Protein AF-A0A7S1A210-F1 (afdb_monomer_lite)

pLDDT: mean 73.88, std 8.59, range [36.09, 87.75]

Organism: Noctiluca scintillans (NCBI:txid2966)

Foldseek 3Di:
DAFDDDDQDTHDDDDDDDPPDDDDDDDDDDQDQDDDPPDAQWDKDWDCPVPPDPDPVDDTDIDIDHHQDHWDKPPWDWDWDDPDPPDDIDIDTDIDTSDDQDVVGDDDDDDDPPDWDDPPDDDDDDPPDDDDDPPDHDDTDDPPPDD

Structure (mmCIF, N/CA/C/O backbone):
data_AF-A0A7S1A210-F1
#
_entry.id   AF-A0A7S1A210-F1
#
loop_
_atom_site.group_PDB
_atom_site.id
_atom_site.type_symbol
_atom_site.label_atom_id
_atom_site.label_alt_id
_atom_site.label_comp_id
_atom_site.label_asym_id
_atom_site.label_entity_id
_atom_site.label_seq_id
_atom_site.pdbx_PDB_ins_code
_atom_site.Cartn_x
_atom_site.Cartn_y
_atom_site.Cartn_z
_atom_site.occupancy
_atom_site.B_iso_or_equiv
_atom_site.auth_seq_id
_atom_site.auth_comp_id
_atom_site.auth_asym_id
_atom_site.auth_atom_id
_atom_site.pdbx_PDB_model_num
ATOM 1 N N . ARG A 1 1 ? -23.404 -9.537 18.298 1.00 61.78 1 ARG A N 1
ATOM 2 C CA . ARG A 1 1 ? -24.399 -8.939 17.369 1.00 61.78 1 ARG A CA 1
ATOM 3 C C . ARG A 1 1 ? -23.635 -8.291 16.224 1.00 61.78 1 ARG A C 1
ATOM 5 O O . ARG A 1 1 ? -22.530 -7.828 16.472 1.00 61.78 1 ARG A O 1
ATOM 12 N N . VAL A 1 2 ? -24.172 -8.320 15.006 1.00 70.12 2 VAL A N 1
ATOM 13 C CA . VAL A 1 2 ? -23.506 -7.745 13.824 1.00 70.12 2 VAL A CA 1
ATOM 14 C C . VAL A 1 2 ? -23.632 -6.213 13.882 1.00 70.12 2 VAL A C 1
ATOM 16 O O . VAL A 1 2 ? -24.744 -5.746 14.139 1.00 70.12 2 VAL A O 1
ATOM 19 N N . PRO A 1 3 ? -22.540 -5.441 13.725 1.00 78.69 3 PRO A N 1
ATOM 20 C CA . PRO A 1 3 ? -22.610 -3.983 13.666 1.00 78.69 3 PRO A CA 1
ATOM 21 C C . PRO A 1 3 ? -23.306 -3.512 12.384 1.00 78.69 3 PRO A C 1
ATOM 23 O O . PRO A 1 3 ? -23.266 -4.190 11.356 1.00 78.69 3 PRO A O 1
ATOM 26 N N . THR A 1 4 ? -23.928 -2.339 12.434 1.00 85.38 4 THR A N 1
ATOM 27 C CA . THR A 1 4 ? -24.430 -1.645 11.244 1.00 85.38 4 THR A CA 1
ATOM 28 C C . THR A 1 4 ? -23.303 -0.840 10.603 1.00 85.38 4 THR A C 1
ATOM 30 O O . THR A 1 4 ? -22.468 -0.278 11.306 1.00 85.38 4 THR A O 1
ATOM 33 N N . HIS A 1 5 ? -23.274 -0.783 9.273 1.00 82.88 5 HIS A N 1
ATOM 34 C CA . HIS A 1 5 ? -22.251 -0.075 8.500 1.00 82.88 5 HIS A CA 1
ATOM 35 C C . HIS A 1 5 ? -22.846 1.168 7.826 1.00 82.88 5 HIS A C 1
ATOM 37 O O . HIS A 1 5 ? -23.927 1.088 7.238 1.00 82.88 5 HIS A O 1
ATOM 43 N N . SER A 1 6 ? -22.103 2.276 7.861 1.00 83.44 6 SER A N 1
ATOM 44 C CA . SER A 1 6 ? -22.334 3.469 7.042 1.00 83.44 6 SER A CA 1
ATOM 45 C C . SER A 1 6 ? -20.989 4.051 6.602 1.00 83.44 6 SER A C 1
ATOM 47 O O . SER A 1 6 ? -20.260 4.624 7.409 1.00 83.44 6 SER A O 1
ATOM 49 N N . GLY A 1 7 ? -20.624 3.869 5.331 1.00 80.50 7 GLY A N 1
ATOM 50 C CA . GLY A 1 7 ? -19.341 4.338 4.801 1.00 80.50 7 GLY A CA 1
ATOM 51 C C . GLY A 1 7 ? -18.145 3.661 5.480 1.00 80.50 7 GLY A C 1
ATOM 52 O O . GLY A 1 7 ? -18.004 2.443 5.446 1.00 80.50 7 GLY A O 1
ATOM 53 N N . ASN A 1 8 ? -17.264 4.448 6.094 1.00 76.19 8 ASN A N 1
ATOM 54 C CA . ASN A 1 8 ? -16.113 3.960 6.862 1.00 76.19 8 ASN A CA 1
ATOM 55 C C . ASN A 1 8 ? -16.421 3.738 8.355 1.00 76.19 8 ASN A C 1
ATOM 57 O O . ASN A 1 8 ? -15.513 3.413 9.118 1.00 76.19 8 ASN A O 1
ATOM 61 N N . THR A 1 9 ? -17.678 3.893 8.775 1.00 80.62 9 THR A N 1
ATOM 62 C CA . THR A 1 9 ? -18.098 3.747 10.171 1.00 80.62 9 THR A CA 1
ATOM 63 C C . THR A 1 9 ? -18.813 2.417 10.390 1.00 80.62 9 THR A C 1
ATOM 65 O O . THR A 1 9 ? -19.730 2.042 9.651 1.00 80.62 9 THR A O 1
ATOM 68 N N . LEU A 1 10 ? -18.409 1.714 11.450 1.00 79.50 10 LEU A N 1
ATOM 69 C CA . LEU A 1 10 ? -19.128 0.575 12.012 1.00 79.50 10 LEU A CA 1
ATOM 70 C C . LEU A 1 10 ? -19.720 0.994 13.356 1.00 79.50 10 LEU A C 1
ATOM 72 O O . LEU A 1 10 ? -18.997 1.465 14.229 1.00 79.50 10 LEU A O 1
ATOM 76 N N . THR A 1 11 ? -21.025 0.802 13.525 1.00 82.88 11 THR A N 1
ATOM 77 C CA . THR A 1 11 ? -21.740 1.118 14.765 1.00 82.88 11 THR A CA 1
ATOM 78 C C . THR A 1 11 ? -22.256 -0.169 15.385 1.00 82.88 11 THR A C 1
ATOM 80 O O . THR A 1 11 ? -22.985 -0.944 14.759 1.00 82.88 11 THR A O 1
ATOM 83 N N . TRP A 1 12 ? -21.876 -0.415 16.633 1.00 79.00 12 TRP A N 1
ATOM 84 C CA . TRP A 1 12 ? -22.396 -1.532 17.409 1.00 79.00 12 TRP A CA 1
ATOM 85 C C . TRP A 1 12 ? -23.645 -1.098 18.162 1.00 79.00 12 TRP A C 1
ATOM 87 O O . TRP A 1 12 ? -23.733 0.015 18.665 1.00 79.00 12 TRP A O 1
ATOM 97 N N . VAL A 1 13 ? -24.605 -2.011 18.269 1.00 76.88 13 VAL A N 1
ATOM 98 C CA . VAL A 1 13 ? -25.760 -1.827 19.152 1.00 76.88 13 VAL A CA 1
ATOM 99 C C . VAL A 1 13 ? -25.312 -1.636 20.602 1.00 76.88 13 VAL A C 1
ATOM 101 O O . VAL A 1 13 ? -24.367 -2.292 21.050 1.00 76.88 13 VAL A O 1
ATOM 104 N N . SER A 1 14 ? -26.031 -0.793 21.344 1.00 76.12 14 SER A N 1
ATOM 105 C CA . SER A 1 14 ? -25.786 -0.568 22.768 1.00 76.12 14 SER A CA 1
ATOM 106 C C . SER A 1 14 ? -25.777 -1.890 23.542 1.00 76.12 14 SER A C 1
ATOM 108 O O . SER A 1 14 ? -26.611 -2.775 23.319 1.00 76.12 14 SER A O 1
ATOM 110 N N . ALA A 1 15 ? -24.822 -2.026 24.459 1.00 75.25 15 ALA A N 1
ATOM 111 C CA . ALA A 1 15 ? -24.646 -3.214 25.283 1.00 75.25 15 ALA A CA 1
ATOM 112 C C . ALA A 1 15 ? -24.167 -2.835 26.690 1.00 75.25 15 ALA A C 1
ATOM 114 O O . ALA A 1 15 ? -23.539 -1.796 26.886 1.00 75.25 15 ALA A O 1
ATOM 115 N N . SER A 1 16 ? -24.459 -3.693 27.669 1.00 77.81 16 SER A N 1
ATOM 116 C CA . SER A 1 16 ? -23.904 -3.589 29.020 1.00 77.81 16 SER A CA 1
ATOM 117 C C . SER A 1 16 ? -22.573 -4.336 29.086 1.00 77.81 16 SER A C 1
ATOM 119 O O . SER A 1 16 ? -22.517 -5.527 28.776 1.00 77.81 16 SER A O 1
ATOM 121 N N . TYR A 1 17 ? -21.516 -3.643 29.507 1.00 75.62 17 TYR A N 1
ATOM 122 C CA . TYR A 1 17 ? -20.164 -4.189 29.616 1.00 75.62 17 TYR A CA 1
ATOM 123 C C . TYR A 1 17 ? -19.779 -4.363 31.090 1.00 75.62 17 TYR A C 1
ATOM 125 O O . TYR A 1 17 ? -20.023 -3.481 31.912 1.00 75.62 17 TYR A O 1
ATOM 133 N N . ALA A 1 18 ? -19.187 -5.505 31.439 1.00 84.69 18 ALA A N 1
ATOM 134 C CA . ALA A 1 18 ? -18.691 -5.772 32.784 1.00 84.69 18 ALA A CA 1
ATOM 135 C C . ALA A 1 18 ? -17.285 -5.177 32.965 1.00 84.69 18 ALA A C 1
ATOM 137 O O . ALA A 1 18 ? -16.422 -5.361 32.110 1.00 84.69 18 ALA A O 1
ATOM 138 N N . ALA A 1 19 ? -17.037 -4.516 34.102 1.00 78.12 19 ALA A N 1
ATOM 139 C CA . ALA A 1 19 ? -15.813 -3.745 34.370 1.00 78.12 19 ALA A CA 1
ATOM 140 C C . ALA A 1 19 ? -14.501 -4.564 34.412 1.00 78.12 19 ALA A C 1
ATOM 142 O O . ALA A 1 19 ? -13.421 -3.986 34.466 1.00 78.12 19 ALA A O 1
ATOM 143 N N . SER A 1 20 ? -14.577 -5.895 34.383 1.00 86.12 20 SER A N 1
ATOM 144 C CA . SER A 1 20 ? -13.429 -6.814 34.402 1.00 86.12 20 SER A CA 1
ATOM 145 C C . SER A 1 20 ? -13.354 -7.727 33.176 1.00 86.12 20 SER A C 1
ATOM 147 O O . SER A 1 20 ? -12.510 -8.620 33.125 1.00 86.12 20 SER A O 1
ATOM 149 N N . ALA A 1 21 ? -14.236 -7.532 32.195 1.00 84.31 21 ALA A N 1
ATOM 150 C CA . ALA A 1 21 ? -14.265 -8.334 30.983 1.00 84.31 21 ALA A CA 1
ATOM 151 C C . ALA A 1 21 ? -13.557 -7.610 29.832 1.00 84.31 21 ALA A C 1
ATOM 153 O O . ALA A 1 21 ? -13.765 -6.421 29.596 1.00 84.31 21 ALA A O 1
ATOM 154 N N . THR A 1 22 ? -12.737 -8.351 29.088 1.00 83.88 22 THR A N 1
ATOM 155 C CA . THR A 1 22 ? -12.150 -7.881 27.831 1.00 83.88 22 THR A CA 1
ATOM 156 C C . THR A 1 22 ? -13.103 -8.192 26.685 1.00 83.88 22 THR A C 1
ATOM 158 O O . THR A 1 22 ? -13.544 -9.330 26.523 1.00 83.88 22 THR A O 1
ATOM 161 N N . TYR A 1 23 ? -13.394 -7.181 25.872 1.00 77.69 23 TYR A N 1
ATOM 162 C CA . TYR A 1 23 ? -14.233 -7.296 24.685 1.00 77.69 23 TYR A CA 1
ATOM 163 C C . TYR A 1 23 ? -13.406 -6.983 23.443 1.00 77.69 23 TYR A C 1
ATOM 165 O O . TYR A 1 23 ? -12.493 -6.163 23.485 1.00 77.69 23 TYR A O 1
ATOM 173 N N . GLY A 1 24 ? -13.736 -7.632 22.332 1.00 78.38 24 GLY A N 1
ATOM 174 C CA . GLY A 1 24 ? -13.061 -7.422 21.061 1.00 78.38 24 GLY A CA 1
ATOM 175 C C . GLY A 1 24 ? -13.947 -7.820 19.894 1.00 78.38 24 GLY A C 1
ATOM 176 O O . GLY A 1 24 ? -14.994 -8.452 20.062 1.00 78.38 24 GLY A O 1
ATOM 177 N N . PHE A 1 25 ? -13.518 -7.443 18.699 1.00 78.69 25 PHE A N 1
ATOM 178 C CA . PHE A 1 25 ? -14.162 -7.835 17.458 1.00 78.69 25 PHE A CA 1
ATOM 179 C C . PHE A 1 25 ? -13.110 -8.083 16.383 1.00 78.69 25 PHE A C 1
ATOM 181 O O . PHE A 1 25 ? -11.997 -7.568 16.445 1.00 78.69 25 PHE A O 1
ATOM 188 N N . VAL A 1 26 ? -13.491 -8.870 15.384 1.00 80.19 26 VAL A N 1
ATOM 189 C CA . VAL A 1 26 ? -12.716 -9.062 14.162 1.00 80.19 26 VAL A CA 1
ATOM 190 C C . VAL A 1 26 ? -13.616 -8.667 13.008 1.00 80.19 26 VAL A C 1
ATOM 192 O O . VAL A 1 26 ? -14.761 -9.112 12.926 1.00 80.19 26 VAL A O 1
ATOM 195 N N . THR A 1 27 ? -13.110 -7.813 12.129 1.00 75.38 27 THR A N 1
ATOM 196 C CA . THR A 1 27 ? -13.818 -7.403 10.920 1.00 75.38 27 THR A CA 1
ATOM 197 C C . THR A 1 27 ? -12.848 -7.320 9.754 1.00 75.38 27 THR A C 1
ATOM 199 O O . THR A 1 27 ? -11.644 -7.155 9.945 1.00 75.38 27 THR A O 1
ATOM 202 N N . ARG A 1 28 ? -13.376 -7.446 8.538 1.00 76.31 28 ARG A N 1
ATOM 203 C CA . ARG A 1 28 ? -12.606 -7.179 7.325 1.00 76.31 28 ARG A CA 1
ATOM 204 C C . ARG A 1 28 ? -12.696 -5.695 7.017 1.00 76.31 28 ARG A C 1
ATOM 206 O O . ARG A 1 28 ? -13.783 -5.125 7.050 1.00 76.31 28 ARG A O 1
ATOM 213 N N . ILE A 1 29 ? -11.559 -5.104 6.686 1.00 75.25 29 ILE A N 1
ATOM 214 C CA . ILE A 1 29 ? -11.480 -3.740 6.175 1.00 75.25 29 ILE A CA 1
ATOM 215 C C . ILE A 1 29 ? -11.122 -3.787 4.695 1.00 75.25 29 ILE A C 1
ATOM 217 O O . ILE A 1 29 ? -10.468 -4.725 4.235 1.00 75.25 29 ILE A O 1
ATOM 221 N N . ARG A 1 30 ? -11.542 -2.765 3.951 1.00 75.31 30 ARG A N 1
ATOM 222 C CA . ARG A 1 30 ? -11.016 -2.520 2.614 1.00 75.31 30 ARG A CA 1
ATOM 223 C C . ARG A 1 30 ? -9.835 -1.571 2.753 1.00 75.31 30 ARG A C 1
ATOM 225 O O . ARG A 1 30 ? -10.029 -0.411 3.103 1.00 75.31 30 ARG A O 1
ATOM 232 N N . VAL A 1 31 ? -8.633 -2.082 2.510 1.00 73.31 31 VAL A N 1
ATOM 233 C CA . VAL A 1 31 ? -7.435 -1.245 2.420 1.00 73.31 31 VAL A CA 1
ATOM 234 C C . VAL A 1 31 ? -7.530 -0.460 1.107 1.00 73.31 31 VAL A C 1
ATOM 236 O O . VAL A 1 31 ? -7.785 -1.081 0.073 1.00 73.31 31 VAL A O 1
ATOM 239 N N . PRO A 1 32 ? -7.438 0.879 1.128 1.00 70.50 32 PRO A N 1
ATOM 240 C CA . PRO A 1 32 ? -7.413 1.657 -0.100 1.00 70.50 32 PRO A CA 1
ATOM 241 C C . PRO A 1 32 ? -6.081 1.446 -0.828 1.00 70.50 32 PRO A C 1
ATOM 243 O O . PRO A 1 32 ? -5.052 1.254 -0.189 1.00 70.50 32 PRO A O 1
ATOM 246 N N . ASP A 1 33 ? -6.098 1.526 -2.158 1.00 69.00 33 ASP A N 1
ATOM 247 C CA . ASP A 1 33 ? -4.919 1.269 -3.004 1.00 69.00 33 ASP A CA 1
ATOM 248 C C . ASP A 1 33 ? -3.866 2.393 -2.938 1.00 69.00 33 ASP A C 1
ATOM 250 O O . ASP A 1 33 ? -2.808 2.323 -3.559 1.00 69.00 33 ASP A O 1
ATOM 254 N N . SER A 1 34 ? -4.157 3.483 -2.228 1.00 65.38 34 SER A N 1
ATOM 255 C CA . SER A 1 34 ? -3.246 4.610 -2.046 1.00 65.38 34 SER A CA 1
ATOM 256 C C . SER A 1 34 ? -3.505 5.297 -0.706 1.00 65.38 34 SER A C 1
ATOM 258 O O . SER A 1 34 ? -4.661 5.372 -0.270 1.00 65.38 34 SER A O 1
ATOM 260 N N . PRO A 1 35 ? -2.458 5.820 -0.044 1.00 66.81 35 PRO A N 1
ATOM 261 C CA . PRO A 1 35 ? -2.626 6.595 1.174 1.00 66.81 35 PRO A CA 1
ATOM 262 C C . PRO A 1 35 ? -3.430 7.869 0.899 1.00 66.81 35 PRO A C 1
ATOM 264 O O . PRO A 1 35 ? -3.279 8.521 -0.135 1.00 66.81 35 PRO A O 1
ATOM 267 N N . SER A 1 36 ? -4.293 8.236 1.845 1.00 66.81 36 SER A N 1
ATOM 268 C CA . SER A 1 36 ? -4.986 9.520 1.789 1.00 66.81 36 SER A CA 1
ATOM 269 C C . SER A 1 36 ? -4.005 10.647 2.097 1.00 66.81 36 SER A C 1
ATOM 271 O O . SER A 1 36 ? -3.300 10.597 3.100 1.00 66.81 36 SER A O 1
ATOM 273 N N . LEU A 1 37 ? -3.995 11.689 1.266 1.00 68.50 37 LEU A N 1
ATOM 274 C CA . LEU A 1 37 ? -3.188 12.893 1.507 1.00 68.50 37 LEU A CA 1
ATOM 275 C C . LEU A 1 37 ? -3.846 13.866 2.497 1.00 68.50 37 LEU A C 1
ATOM 277 O O . LEU A 1 37 ? -3.218 14.827 2.928 1.00 68.50 37 LEU A O 1
ATOM 281 N N . ILE A 1 38 ? -5.121 13.648 2.824 1.00 71.06 38 ILE A N 1
ATOM 282 C CA . ILE A 1 38 ? -5.954 14.597 3.580 1.00 71.06 38 ILE A CA 1
ATOM 283 C C . ILE A 1 38 ? -6.559 13.992 4.852 1.00 71.06 38 ILE A C 1
ATOM 285 O O . ILE A 1 38 ? -7.346 14.646 5.530 1.00 71.06 38 ILE A O 1
ATOM 289 N N . SER A 1 39 ? -6.237 12.739 5.171 1.00 71.75 39 SER A N 1
ATOM 290 C CA . SER A 1 39 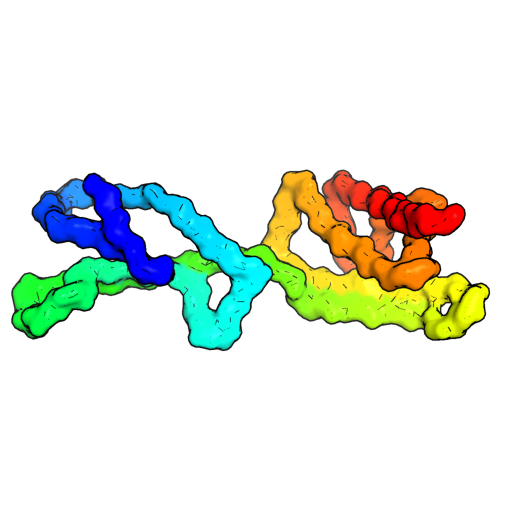? -6.771 12.031 6.335 1.00 71.75 39 SER A CA 1
ATOM 291 C C . SER A 1 39 ? -5.660 11.308 7.084 1.00 71.75 39 SER A C 1
ATOM 293 O O . SER A 1 39 ? -4.663 10.902 6.491 1.00 71.75 39 SER A O 1
ATOM 295 N N . SER A 1 40 ? -5.836 11.145 8.394 1.00 76.12 40 SER A N 1
ATOM 296 C CA . SER A 1 40 ? -4.912 10.387 9.233 1.00 76.12 40 SER A CA 1
ATOM 297 C C . SER A 1 40 ? -4.960 8.897 8.889 1.00 76.12 40 SER A C 1
ATOM 299 O O . SER A 1 40 ? -6.039 8.313 8.795 1.00 76.12 40 SER A O 1
ATOM 301 N N . ASN A 1 41 ? -3.793 8.260 8.772 1.00 80.62 41 ASN A N 1
ATOM 302 C CA . ASN A 1 41 ? -3.683 6.807 8.632 1.00 80.62 41 ASN A CA 1
ATOM 303 C C . ASN A 1 41 ? -3.864 6.118 10.000 1.00 80.62 41 ASN A C 1
ATOM 305 O O . ASN A 1 41 ? -2.902 5.662 10.613 1.00 80.62 41 ASN A O 1
ATOM 309 N N . ALA A 1 42 ? -5.089 6.112 10.528 1.00 83.31 42 ALA A N 1
ATOM 310 C CA . ALA A 1 42 ? -5.403 5.549 11.840 1.00 83.31 42 ALA A CA 1
ATOM 311 C C . ALA A 1 42 ? -6.833 4.997 11.911 1.00 83.31 42 ALA A C 1
ATOM 313 O O . ALA A 1 42 ? -7.738 5.467 11.222 1.00 83.31 42 ALA A O 1
ATOM 314 N N . PHE A 1 43 ? -7.041 4.021 12.793 1.00 84.94 43 PHE A N 1
ATOM 315 C CA . PHE A 1 43 ? -8.359 3.578 13.233 1.00 84.94 43 PHE A CA 1
ATOM 316 C C . PHE A 1 43 ? -8.776 4.365 14.469 1.00 84.94 43 PHE A C 1
ATOM 318 O O . PHE A 1 43 ? -7.997 4.507 15.409 1.00 84.94 43 PHE A O 1
ATOM 325 N N . PHE A 1 44 ? -10.020 4.826 14.490 1.00 85.69 44 PHE A N 1
ATOM 326 C CA . PHE A 1 44 ? -10.604 5.519 15.632 1.00 85.69 44 PHE A CA 1
ATOM 327 C C . PHE A 1 44 ? -11.701 4.644 16.233 1.00 85.69 44 PHE A C 1
ATOM 329 O O . PHE A 1 44 ? -12.550 4.116 15.512 1.00 85.69 44 PHE A O 1
ATOM 336 N N . PHE A 1 45 ? -11.667 4.470 17.549 1.00 83.25 45 PHE A N 1
ATOM 337 C CA . PHE A 1 45 ? -12.671 3.735 18.306 1.00 83.25 45 PHE A CA 1
ATOM 338 C C . PHE A 1 45 ? -13.290 4.678 19.320 1.00 83.25 45 PHE A C 1
ATOM 340 O O . PHE A 1 45 ? -12.584 5.218 20.170 1.00 83.25 45 PHE A O 1
ATOM 347 N N . GLU A 1 46 ? -14.604 4.843 19.246 1.00 80.75 46 GLU A N 1
ATOM 348 C CA . GLU A 1 46 ? -15.340 5.775 20.088 1.00 80.75 46 GLU A CA 1
ATOM 349 C C . GLU A 1 46 ? -16.493 5.054 20.790 1.00 80.75 46 GLU A C 1
ATOM 351 O O . GLU A 1 46 ? -17.293 4.355 20.166 1.00 80.75 46 GLU A O 1
ATOM 356 N N . PHE A 1 47 ? -16.571 5.212 22.108 1.00 76.94 47 PHE A N 1
ATOM 357 C CA . PHE A 1 47 ? -17.679 4.757 22.939 1.00 76.94 47 PHE A CA 1
ATOM 358 C C . PHE A 1 47 ? -18.590 5.947 23.229 1.00 76.94 47 PHE A C 1
ATOM 360 O O . PHE A 1 47 ? -18.123 6.933 23.793 1.00 76.94 47 PHE A O 1
ATOM 367 N N . GLY A 1 48 ? -19.876 5.844 22.874 1.00 73.31 48 GLY A N 1
ATOM 368 C CA . GLY A 1 48 ? -20.851 6.930 23.051 1.00 73.31 48 GLY A CA 1
ATOM 369 C C . GLY A 1 48 ? -20.786 8.019 21.972 1.00 73.31 48 GLY A C 1
ATOM 370 O O . GLY A 1 48 ? -21.106 9.164 22.256 1.00 73.31 48 GLY A O 1
ATOM 371 N N . TYR A 1 49 ? -20.343 7.682 20.754 1.00 69.00 49 TYR A N 1
ATOM 372 C CA . TYR A 1 49 ? -20.228 8.629 19.633 1.00 69.00 49 TYR A CA 1
ATOM 373 C C . TYR A 1 49 ? -21.558 9.297 19.238 1.00 69.00 49 TYR A C 1
ATOM 375 O O . TYR A 1 49 ? -21.580 10.457 18.840 1.00 69.00 49 TYR A O 1
ATOM 383 N N . ASP A 1 50 ? -22.664 8.560 19.324 1.00 68.06 50 ASP A N 1
ATOM 384 C CA . ASP A 1 50 ? -24.013 9.007 18.965 1.00 68.06 50 ASP A CA 1
ATOM 385 C C . ASP A 1 50 ? -24.783 9.625 20.141 1.00 68.06 50 ASP A C 1
ATOM 387 O O . ASP A 1 50 ? -25.977 9.907 20.023 1.00 68.06 50 ASP A O 1
ATOM 391 N N . ASP A 1 51 ? -24.113 9.840 21.274 1.00 67.00 51 ASP A N 1
ATOM 392 C CA . ASP A 1 51 ? -24.736 10.402 22.460 1.00 67.00 51 ASP A CA 1
ATOM 393 C C . ASP A 1 51 ? -24.957 11.910 22.299 1.00 67.00 51 ASP A C 1
ATOM 395 O O . ASP A 1 51 ? -24.044 12.677 21.989 1.00 67.00 51 ASP A O 1
ATOM 399 N N . THR A 1 52 ? -26.194 12.348 22.509 1.00 67.00 52 THR A N 1
ATOM 400 C CA . THR A 1 52 ? -26.566 13.767 22.469 1.00 67.00 52 THR A CA 1
ATOM 401 C C . THR A 1 52 ? -26.546 14.412 23.854 1.00 67.00 52 THR A C 1
ATOM 403 O O . THR A 1 52 ? -26.744 15.623 23.962 1.00 67.00 52 THR A O 1
ATOM 406 N N . ASP A 1 53 ? -26.359 13.619 24.913 1.00 60.56 53 ASP A N 1
ATOM 407 C CA . ASP A 1 53 ? -26.408 14.067 26.300 1.00 60.56 53 ASP A CA 1
ATOM 408 C C . ASP A 1 53 ? -24.988 14.296 26.852 1.00 60.56 53 ASP A C 1
ATOM 410 O O . ASP A 1 53 ? -24.230 13.373 27.133 1.00 60.56 53 ASP A O 1
ATOM 414 N N . VAL A 1 54 ? -24.598 15.567 26.996 1.00 58.28 54 VAL A N 1
ATOM 415 C CA . VAL A 1 54 ? -23.242 15.992 27.414 1.00 58.28 54 VAL A CA 1
ATOM 416 C C . VAL A 1 54 ? -23.080 15.972 28.947 1.00 58.28 54 VAL A C 1
ATOM 418 O O . VAL A 1 54 ? -22.242 16.675 29.518 1.00 58.28 54 VAL A O 1
ATOM 421 N N . THR A 1 55 ? -23.915 15.224 29.671 1.00 58.84 55 THR A N 1
ATOM 422 C CA . THR A 1 55 ? -23.849 15.192 31.138 1.00 58.84 55 THR A CA 1
ATOM 423 C C . THR A 1 55 ? -22.621 14.418 31.629 1.00 58.84 55 THR A C 1
ATOM 425 O O . THR A 1 55 ? -22.178 13.431 31.048 1.00 58.84 55 THR A O 1
ATOM 428 N N . SER A 1 56 ? -22.049 14.865 32.752 1.00 54.09 56 SER A N 1
ATOM 429 C CA . SER A 1 56 ? -20.766 14.405 33.321 1.00 54.09 56 SER A CA 1
ATOM 430 C C . SER A 1 56 ? -20.713 12.928 33.758 1.00 54.09 56 SER A C 1
ATOM 432 O O . SER A 1 56 ? -19.689 12.465 34.267 1.00 54.09 56 SER A O 1
ATOM 434 N N . THR A 1 57 ? -21.801 12.184 33.567 1.00 52.84 57 THR A N 1
ATOM 435 C CA . THR A 1 57 ? -21.958 10.757 33.870 1.00 52.84 57 THR A CA 1
ATOM 436 C C . THR A 1 57 ? -21.699 9.831 32.680 1.00 52.84 57 THR A C 1
ATOM 438 O O . THR A 1 57 ? -21.456 8.644 32.900 1.00 52.84 57 THR A O 1
ATOM 441 N N . GLN A 1 58 ? -21.677 10.341 31.446 1.00 55.69 58 GLN A N 1
ATOM 442 C CA . GLN A 1 58 ? -21.342 9.573 30.244 1.00 55.69 58 GLN A CA 1
ATOM 443 C C . GLN A 1 58 ? -19.910 9.890 29.819 1.00 55.69 58 GLN A C 1
ATOM 445 O O . GLN A 1 58 ? -19.580 10.986 29.375 1.00 55.69 58 GLN A O 1
ATOM 450 N N . ARG A 1 59 ? -19.009 8.923 30.013 1.00 53.75 59 ARG A N 1
ATOM 451 C CA . ARG A 1 59 ? -17.631 9.050 29.537 1.00 53.75 59 ARG A CA 1
ATOM 452 C C . ARG A 1 59 ? -17.580 8.620 28.082 1.00 53.75 59 ARG A C 1
ATOM 454 O O . ARG A 1 59 ? -17.454 7.428 27.807 1.00 53.75 59 ARG A O 1
ATOM 461 N N . SER A 1 60 ? -17.623 9.590 27.176 1.00 65.88 60 SER A N 1
ATOM 462 C CA . SER A 1 60 ? -17.158 9.376 25.812 1.00 65.88 60 SER A CA 1
ATOM 463 C C . SER A 1 60 ? -15.682 8.979 25.878 1.00 65.88 60 SER A C 1
ATOM 465 O O . SER A 1 60 ? -14.840 9.770 26.314 1.00 65.88 60 SER A O 1
ATOM 467 N N . MET A 1 61 ? -15.360 7.739 25.523 1.00 70.38 61 MET A N 1
ATOM 468 C CA . MET A 1 61 ? -13.969 7.312 25.383 1.00 70.38 61 MET A CA 1
ATOM 469 C C . MET A 1 61 ? -13.651 7.222 23.906 1.00 70.38 61 MET A C 1
ATOM 471 O O . MET A 1 61 ? -14.332 6.502 23.185 1.00 70.38 61 MET A O 1
ATOM 475 N N . ALA A 1 62 ? -12.597 7.906 23.485 1.00 79.88 62 ALA A N 1
ATOM 476 C CA . ALA A 1 62 ? -12.042 7.774 22.153 1.00 79.88 62 ALA A CA 1
ATOM 477 C C . ALA A 1 62 ? -10.616 7.235 22.264 1.00 79.88 62 ALA A C 1
ATOM 479 O O . ALA A 1 62 ? -9.855 7.641 23.145 1.00 79.88 62 ALA A O 1
ATOM 480 N N . VAL A 1 63 ? -10.251 6.325 21.373 1.00 84.88 63 VAL A N 1
ATOM 481 C CA . VAL A 1 63 ? -8.870 5.888 21.191 1.00 84.88 63 VAL A CA 1
ATOM 482 C C . VAL A 1 63 ? -8.553 5.848 19.707 1.00 84.88 63 VAL A C 1
ATOM 484 O O . VAL A 1 63 ? -9.358 5.386 18.900 1.00 84.88 63 VAL A O 1
ATOM 487 N N . SER A 1 64 ? -7.369 6.336 19.353 1.00 87.75 64 SER A N 1
ATOM 488 C CA . SER A 1 64 ? -6.792 6.146 18.033 1.00 87.75 64 SER A CA 1
ATOM 489 C C . SER A 1 64 ? -5.742 5.043 18.086 1.00 87.75 64 SER A C 1
ATOM 491 O O . SER A 1 64 ? -4.961 4.934 19.031 1.00 87.75 64 SER A O 1
ATOM 493 N N . VA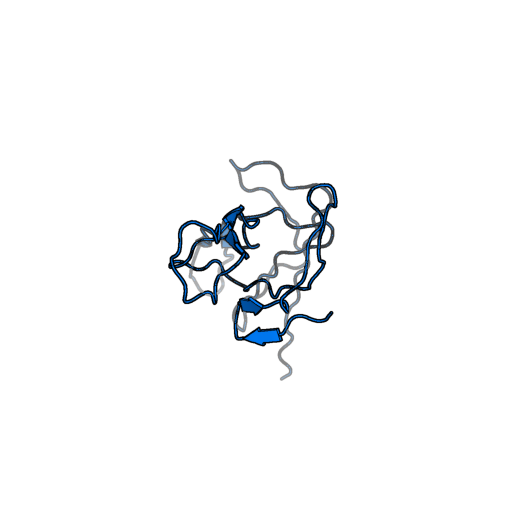L A 1 65 ? -5.738 4.208 17.057 1.00 86.50 65 VAL A N 1
ATOM 494 C CA . VAL A 1 65 ? -4.724 3.186 16.819 1.00 86.50 65 VAL A CA 1
ATOM 495 C C . VAL A 1 65 ? -4.137 3.474 15.451 1.00 86.50 65 VAL A C 1
ATOM 497 O O . VAL A 1 65 ? -4.867 3.494 14.462 1.00 86.50 65 VAL A O 1
ATOM 500 N N . GLU A 1 66 ? -2.834 3.732 15.391 1.00 85.12 66 GLU A N 1
ATOM 501 C CA . GLU A 1 66 ? -2.146 3.983 14.127 1.00 85.12 66 GLU A CA 1
ATOM 502 C C . GLU A 1 66 ? -2.317 2.783 13.189 1.00 85.12 66 GLU A C 1
ATOM 504 O O . GLU A 1 66 ? -2.147 1.626 13.591 1.00 85.12 66 GLU A O 1
ATOM 509 N N . ALA A 1 67 ? -2.727 3.054 11.952 1.00 79.50 67 ALA A N 1
ATOM 510 C CA . ALA A 1 67 ? -2.871 2.017 10.950 1.00 79.50 67 ALA A CA 1
ATOM 511 C C . ALA A 1 67 ? -1.500 1.757 10.306 1.00 79.50 67 ALA A C 1
ATOM 513 O O . ALA A 1 67 ? -0.720 2.695 10.126 1.00 79.50 67 ALA A O 1
ATOM 514 N N . PRO A 1 68 ? -1.193 0.509 9.914 1.00 73.94 68 PRO A N 1
ATOM 515 C CA . PRO A 1 68 ? 0.007 0.224 9.139 1.00 73.94 68 PRO A CA 1
ATOM 516 C C . PRO A 1 68 ? 0.062 1.077 7.869 1.00 73.94 68 PRO A C 1
ATOM 518 O O . PRO A 1 68 ? -0.976 1.393 7.279 1.00 73.94 68 PRO A O 1
ATOM 521 N N . THR A 1 69 ? 1.266 1.433 7.425 1.00 69.81 69 THR A N 1
ATOM 522 C CA . THR A 1 69 ? 1.455 2.104 6.136 1.00 69.81 69 THR A CA 1
ATOM 523 C C . THR A 1 69 ? 0.859 1.242 5.026 1.00 69.81 69 THR A C 1
ATOM 525 O O . THR A 1 69 ? 1.108 0.037 4.955 1.00 69.81 69 THR A O 1
ATOM 528 N N . ILE A 1 70 ? 0.040 1.854 4.174 1.00 68.19 70 ILE A N 1
ATOM 529 C CA . ILE A 1 70 ? -0.524 1.184 3.001 1.00 68.19 70 ILE A CA 1
ATOM 530 C C . ILE A 1 70 ? 0.622 0.849 2.046 1.00 68.19 70 ILE A C 1
ATOM 532 O O . ILE A 1 70 ? 1.520 1.669 1.850 1.00 68.19 70 ILE A O 1
ATOM 536 N N . GLN A 1 71 ? 0.585 -0.346 1.449 1.00 63.56 71 GLN A N 1
ATOM 537 C CA . GLN A 1 71 ? 1.565 -0.730 0.438 1.00 63.56 71 GLN A CA 1
ATOM 538 C C . GLN A 1 71 ? 1.492 0.252 -0.732 1.00 63.56 71 GLN A C 1
ATOM 540 O O . GLN A 1 71 ? 0.492 0.310 -1.444 1.00 63.56 71 GLN A O 1
ATOM 545 N N . ALA A 1 72 ? 2.544 1.039 -0.908 1.00 65.88 72 ALA A N 1
ATOM 546 C CA . ALA A 1 72 ? 2.650 2.020 -1.972 1.00 65.88 72 ALA A CA 1
ATOM 547 C C . ALA A 1 72 ? 4.072 2.008 -2.530 1.00 65.88 72 ALA A C 1
ATOM 549 O O . ALA A 1 72 ? 5.033 1.765 -1.794 1.00 65.88 72 ALA A O 1
ATOM 550 N N . LEU A 1 73 ? 4.190 2.283 -3.828 1.00 71.69 73 LEU A N 1
ATOM 551 C CA . LEU A 1 73 ? 5.455 2.667 -4.441 1.00 71.69 73 LEU A CA 1
ATOM 552 C C . LEU A 1 73 ? 5.549 4.196 -4.383 1.00 71.69 73 LEU A C 1
ATOM 554 O O . LEU A 1 73 ? 4.666 4.886 -4.896 1.00 71.69 73 LEU A O 1
ATOM 558 N N . SER A 1 74 ? 6.583 4.725 -3.741 1.00 74.00 74 SER A N 1
ATOM 559 C CA . SER A 1 74 ? 6.906 6.152 -3.695 1.00 74.00 74 SER A CA 1
ATOM 560 C C . SER A 1 74 ? 8.156 6.454 -4.516 1.00 74.00 74 SER A C 1
ATOM 562 O O . SER A 1 74 ? 8.890 5.549 -4.912 1.00 74.00 74 SER A O 1
ATOM 564 N N . ASN A 1 75 ? 8.365 7.743 -4.809 1.00 72.88 75 ASN A N 1
ATOM 565 C CA . ASN A 1 75 ? 9.558 8.260 -5.487 1.00 72.88 75 ASN A CA 1
ATOM 566 C C . ASN A 1 75 ? 9.924 7.508 -6.776 1.00 72.88 75 ASN A C 1
ATOM 568 O O . ASN A 1 75 ? 11.095 7.327 -7.095 1.00 72.88 75 ASN A O 1
ATOM 572 N N . VAL A 1 76 ? 8.902 7.089 -7.532 1.00 77.38 76 VAL A N 1
ATOM 573 C CA . VAL A 1 76 ? 9.107 6.402 -8.805 1.00 77.38 76 VAL A CA 1
ATOM 574 C C . VAL A 1 76 ? 9.762 7.365 -9.791 1.00 77.38 76 VAL A C 1
ATOM 576 O O . VAL A 1 76 ? 9.160 8.368 -10.180 1.00 77.38 76 VAL A O 1
ATOM 579 N N . ALA A 1 77 ? 10.979 7.048 -10.216 1.00 81.31 77 ALA A N 1
ATOM 580 C CA . ALA A 1 77 ? 11.697 7.779 -11.246 1.00 81.31 77 ALA A CA 1
ATOM 581 C C . ALA A 1 77 ? 12.152 6.818 -12.342 1.00 81.31 77 ALA A C 1
ATOM 583 O O . ALA A 1 77 ? 12.638 5.721 -12.072 1.00 81.31 77 ALA A O 1
ATOM 584 N N . VAL A 1 78 ? 11.987 7.246 -13.591 1.00 82.44 78 VAL A N 1
ATOM 585 C CA . VAL A 1 78 ? 12.435 6.500 -14.766 1.00 82.44 78 VAL A CA 1
ATOM 586 C C . VAL A 1 78 ? 13.471 7.347 -15.485 1.00 82.44 78 VAL A C 1
ATOM 588 O O . VAL A 1 78 ? 13.176 8.469 -15.902 1.00 82.44 78 VAL A O 1
ATOM 591 N N . SER A 1 79 ? 14.681 6.823 -15.625 1.00 82.56 79 SER A N 1
ATOM 592 C CA . SER A 1 79 ? 15.750 7.434 -16.412 1.00 82.56 79 SER A CA 1
ATOM 593 C C . SER A 1 79 ? 16.092 6.551 -17.608 1.00 82.56 79 SER A C 1
ATOM 595 O O . SER A 1 79 ? 15.787 5.360 -17.634 1.00 82.56 79 SER A O 1
ATOM 597 N N . TYR A 1 80 ? 16.670 7.151 -18.644 1.00 82.06 80 TYR A N 1
ATOM 598 C CA . TYR A 1 80 ? 17.024 6.450 -19.872 1.00 82.06 80 TYR A CA 1
AT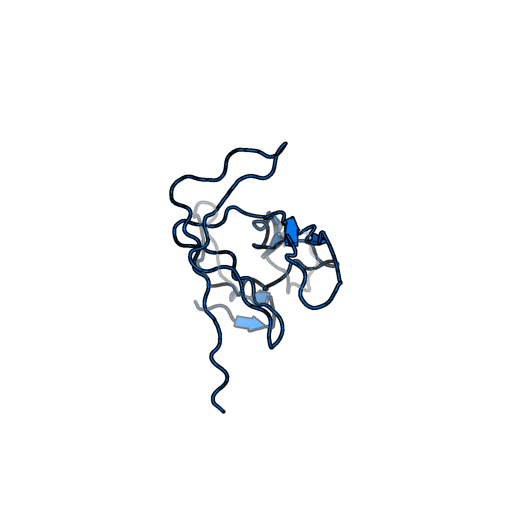OM 599 C C . TYR A 1 80 ? 18.313 7.015 -20.463 1.00 82.06 80 TYR A C 1
ATOM 601 O O . TYR A 1 80 ? 18.609 8.203 -20.333 1.00 82.06 80 TYR A O 1
ATOM 609 N N . THR A 1 81 ? 19.073 6.163 -21.144 1.00 82.31 81 THR A N 1
ATOM 610 C CA . THR A 1 81 ? 20.367 6.540 -21.748 1.00 82.31 81 THR A CA 1
ATOM 611 C C . THR A 1 81 ? 20.227 7.242 -23.099 1.00 82.31 81 THR A C 1
ATOM 613 O O . THR A 1 81 ? 21.085 8.040 -23.467 1.00 82.31 81 THR A O 1
ATOM 616 N N . THR A 1 82 ? 19.153 6.986 -23.852 1.00 74.00 82 THR A N 1
ATOM 617 C CA . THR A 1 82 ? 18.913 7.623 -25.158 1.00 74.00 82 THR A CA 1
ATOM 618 C C . THR A 1 82 ? 17.448 7.549 -25.578 1.00 74.00 82 THR A C 1
ATOM 620 O O . THR A 1 82 ? 16.787 6.548 -25.350 1.00 74.00 82 THR A O 1
ATOM 623 N N . SER A 1 83 ? 16.923 8.586 -26.229 1.00 72.00 83 SER A N 1
ATOM 624 C CA . SER A 1 83 ? 15.587 8.572 -26.849 1.00 72.00 83 SER A CA 1
ATOM 625 C C . SER A 1 83 ? 15.628 8.307 -28.361 1.00 72.00 83 SER A C 1
ATOM 627 O O . SER A 1 83 ? 14.608 8.417 -29.042 1.00 72.00 83 SER A O 1
ATOM 629 N N . ALA A 1 84 ? 16.802 7.981 -28.911 1.00 71.75 84 ALA A N 1
ATOM 630 C CA . ALA A 1 84 ? 16.980 7.762 -30.340 1.00 71.75 84 ALA A CA 1
ATOM 631 C C . ALA A 1 84 ? 16.354 6.436 -30.807 1.00 71.75 84 ALA A C 1
ATOM 633 O O . ALA A 1 84 ? 16.567 5.380 -30.210 1.00 71.75 84 ALA A O 1
ATOM 634 N N . ILE A 1 85 ? 15.629 6.493 -31.927 1.00 65.19 85 ILE A N 1
ATOM 635 C CA . ILE A 1 85 ? 15.040 5.320 -32.585 1.00 65.19 85 ILE A CA 1
ATOM 636 C C . ILE A 1 85 ? 16.159 4.353 -32.996 1.00 65.19 85 ILE A C 1
ATOM 638 O O . ILE A 1 85 ? 17.161 4.772 -33.572 1.00 65.19 85 ILE A O 1
ATOM 642 N N . SER A 1 86 ? 15.961 3.054 -32.741 1.00 64.81 86 SER A N 1
ATOM 643 C CA . SER A 1 86 ? 16.893 1.971 -33.096 1.00 64.81 86 SER A CA 1
ATOM 644 C C . SER A 1 86 ? 18.243 1.988 -32.357 1.00 64.81 86 SER A C 1
ATOM 646 O O . SER A 1 86 ? 19.183 1.319 -32.792 1.00 64.81 86 SER A O 1
ATOM 648 N N . SER A 1 87 ? 18.351 2.712 -31.239 1.00 69.44 87 SER A N 1
ATOM 649 C CA . SER A 1 87 ? 19.501 2.615 -30.335 1.00 69.44 87 SER A CA 1
ATOM 650 C C . SER A 1 87 ? 19.194 1.693 -29.159 1.00 69.44 87 SER A C 1
ATOM 652 O O . SER A 1 87 ? 18.073 1.674 -28.653 1.00 69.44 87 SER A O 1
ATOM 654 N N . VAL A 1 88 ? 20.212 0.972 -28.685 1.00 69.19 88 VAL A N 1
ATOM 655 C CA . VAL A 1 88 ? 20.140 0.282 -27.392 1.00 69.19 88 VAL A CA 1
ATOM 656 C C . VAL A 1 88 ? 19.962 1.343 -26.309 1.00 69.19 88 VAL A C 1
ATOM 658 O O . VAL A 1 88 ? 20.708 2.324 -26.277 1.00 69.19 88 VAL A O 1
ATOM 661 N N . ASN A 1 89 ? 18.945 1.161 -25.472 1.00 74.44 89 ASN A N 1
ATOM 662 C CA . ASN A 1 89 ? 18.596 2.062 -24.386 1.00 74.44 89 ASN A CA 1
ATOM 663 C C . ASN A 1 89 ? 18.551 1.266 -23.080 1.00 74.44 89 ASN A C 1
ATOM 665 O O . ASN A 1 89 ? 17.760 0.336 -22.940 1.00 74.44 89 ASN A O 1
ATOM 669 N N . THR A 1 90 ? 19.393 1.653 -22.131 1.00 77.00 90 THR A N 1
ATOM 670 C CA . THR A 1 90 ? 19.247 1.278 -20.725 1.00 77.00 90 THR A CA 1
ATOM 671 C C . THR A 1 90 ? 18.233 2.201 -20.060 1.00 77.00 90 THR A C 1
ATOM 673 O O . THR A 1 90 ? 18.474 3.410 -19.980 1.00 77.00 90 THR A O 1
ATOM 676 N N . VAL A 1 91 ? 17.131 1.618 -19.587 1.00 76.94 91 VAL A N 1
ATOM 677 C CA . VAL A 1 91 ? 16.104 2.285 -18.781 1.00 76.94 91 VAL A CA 1
ATOM 678 C C . VAL A 1 91 ? 16.299 1.875 -17.324 1.00 76.94 91 VAL A C 1
ATOM 680 O O . VAL A 1 91 ? 16.205 0.687 -17.019 1.00 76.94 91 VAL A O 1
ATOM 683 N N . SER A 1 92 ? 16.543 2.835 -16.432 1.00 77.81 92 SER A N 1
ATOM 684 C CA . SER A 1 92 ? 16.622 2.572 -14.991 1.00 77.81 92 SER A CA 1
ATOM 685 C C . SER A 1 92 ? 15.315 2.977 -14.317 1.00 77.81 92 SER A C 1
ATOM 687 O O . SER A 1 92 ? 14.814 4.088 -14.513 1.00 77.81 92 SER A O 1
ATOM 689 N N . PHE A 1 93 ? 14.770 2.069 -13.509 1.00 78.50 93 PHE A N 1
ATOM 690 C CA . PHE A 1 93 ? 13.581 2.293 -12.692 1.00 78.50 93 PHE A CA 1
ATOM 691 C C . PHE A 1 93 ? 14.011 2.409 -11.235 1.00 78.50 93 PHE A C 1
ATOM 693 O O . PHE A 1 93 ? 14.4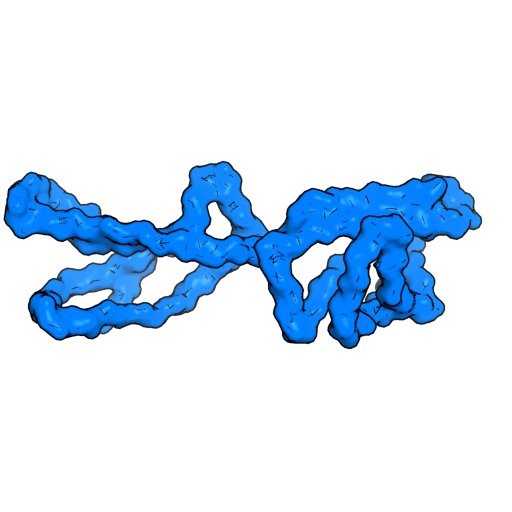42 1.431 -10.629 1.00 78.50 93 PHE A O 1
ATOM 700 N N . HIS A 1 94 ? 13.875 3.598 -10.667 1.00 81.31 94 HIS A N 1
ATOM 701 C CA . HIS A 1 94 ? 14.047 3.819 -9.241 1.00 81.31 94 HIS A CA 1
ATOM 70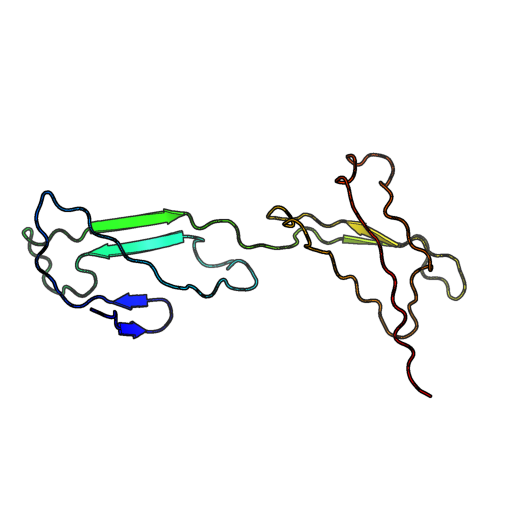2 C C . HIS A 1 94 ? 12.671 3.804 -8.583 1.00 81.31 94 HIS A C 1
ATOM 704 O O . HIS A 1 94 ? 11.792 4.560 -8.994 1.00 81.31 94 HIS A O 1
ATOM 710 N N . VAL A 1 95 ? 12.470 2.931 -7.597 1.00 79.31 95 VAL A N 1
ATOM 711 C CA . VAL A 1 95 ? 11.217 2.824 -6.841 1.00 79.31 95 VAL A CA 1
ATOM 712 C C . VAL A 1 95 ? 11.525 2.647 -5.363 1.00 79.31 95 VAL A C 1
ATOM 714 O O . VAL A 1 95 ? 12.401 1.866 -4.995 1.00 79.31 95 VAL A O 1
ATOM 717 N N . GLU A 1 96 ? 10.774 3.327 -4.507 1.00 79.00 96 GLU A N 1
ATOM 718 C CA . GLU A 1 96 ? 10.807 3.097 -3.067 1.00 79.00 96 GLU A CA 1
ATOM 719 C C . GLU A 1 96 ? 9.546 2.353 -2.644 1.00 79.00 96 GLU A C 1
ATOM 721 O O . GLU A 1 96 ? 8.427 2.756 -2.957 1.00 79.00 96 GLU A O 1
ATOM 726 N N . THR A 1 97 ? 9.703 1.257 -1.912 1.00 73.56 97 THR A N 1
ATOM 727 C CA . THR A 1 97 ? 8.565 0.522 -1.359 1.00 73.56 97 THR A CA 1
ATOM 728 C C . THR A 1 97 ? 8.252 1.042 0.041 1.00 73.56 97 THR A C 1
ATOM 730 O O . THR A 1 97 ? 9.075 0.899 0.944 1.00 73.56 97 THR A O 1
ATOM 733 N N . ALA A 1 98 ? 7.049 1.579 0.261 1.00 70.69 98 ALA A N 1
ATOM 734 C CA . ALA A 1 98 ? 6.606 2.031 1.587 1.00 70.69 98 ALA A CA 1
ATOM 735 C C . ALA A 1 98 ? 6.448 0.874 2.597 1.00 70.69 98 ALA A C 1
ATOM 737 O O . ALA A 1 98 ? 6.462 1.078 3.810 1.00 70.69 98 ALA A O 1
ATOM 738 N N . THR A 1 99 ? 6.302 -0.353 2.094 1.00 68.06 99 THR A N 1
ATOM 739 C CA . THR A 1 99 ? 6.227 -1.599 2.863 1.00 68.06 99 THR A CA 1
ATOM 740 C C . THR A 1 99 ? 7.011 -2.690 2.152 1.00 68.06 99 THR A C 1
ATOM 742 O O . THR A 1 99 ? 7.060 -2.694 0.925 1.00 68.06 99 THR A O 1
ATOM 745 N N . PHE A 1 100 ? 7.525 -3.670 2.894 1.00 68.94 100 PHE A N 1
ATOM 746 C CA . PHE A 1 100 ? 8.170 -4.848 2.312 1.00 68.94 100 PHE A CA 1
ATOM 747 C C . PHE A 1 100 ? 7.266 -5.554 1.281 1.00 68.94 100 PHE A C 1
ATOM 749 O O . PHE A 1 100 ? 6.081 -5.779 1.546 1.00 68.94 100 PHE A O 1
ATOM 756 N N . ILE A 1 101 ? 7.831 -5.918 0.124 1.00 73.00 101 ILE A N 1
ATOM 757 C CA . ILE A 1 101 ? 7.169 -6.788 -0.857 1.00 73.00 101 ILE A CA 1
ATOM 758 C C . ILE A 1 101 ? 7.146 -8.200 -0.257 1.00 73.00 101 ILE A C 1
ATOM 760 O O . ILE A 1 101 ? 8.217 -8.765 -0.050 1.00 73.00 101 ILE A O 1
ATOM 764 N N . PRO A 1 102 ? 5.971 -8.774 0.059 1.00 69.19 102 PRO A N 1
ATOM 765 C CA . PRO A 1 102 ? 5.889 -10.072 0.724 1.00 69.19 102 PRO A CA 1
ATOM 766 C C . PRO A 1 102 ? 6.486 -11.192 -0.138 1.00 69.19 102 PRO A C 1
ATOM 768 O O . PRO A 1 102 ? 6.635 -11.048 -1.350 1.00 69.19 102 PRO A O 1
ATOM 771 N N . GLU A 1 103 ? 6.783 -12.338 0.480 1.00 70.44 103 GLU A N 1
ATOM 772 C CA . GLU A 1 103 ? 7.236 -13.529 -0.247 1.00 70.44 103 GLU A CA 1
ATOM 773 C C . GLU A 1 103 ? 6.230 -13.907 -1.352 1.00 70.44 103 GLU A C 1
ATOM 775 O O . GLU A 1 103 ? 5.025 -13.995 -1.108 1.00 70.44 103 GLU A O 1
ATOM 780 N N . GLY A 1 104 ? 6.724 -14.081 -2.582 1.00 72.25 104 GLY A N 1
ATOM 781 C CA . GLY A 1 104 ? 5.897 -14.315 -3.773 1.00 72.25 104 GLY A CA 1
ATOM 782 C C . GLY A 1 104 ? 5.290 -13.056 -4.413 1.00 72.25 104 GLY A C 1
ATOM 783 O O . GLY A 1 104 ? 4.625 -13.168 -5.440 1.00 72.25 104 GLY A O 1
ATOM 784 N N . GLY A 1 105 ? 5.508 -11.868 -3.842 1.00 75.12 105 GLY A N 1
ATOM 785 C CA . GLY A 1 105 ? 5.165 -10.592 -4.469 1.00 75.12 105 GLY A CA 1
ATOM 786 C C . GLY A 1 105 ? 6.104 -10.232 -5.627 1.00 75.12 105 GLY A C 1
ATOM 787 O O . GLY A 1 105 ? 7.217 -10.746 -5.722 1.00 75.12 105 GLY A O 1
ATOM 788 N N . ALA A 1 106 ? 5.659 -9.332 -6.509 1.00 78.88 106 ALA A N 1
ATOM 789 C CA . ALA A 1 106 ? 6.429 -8.896 -7.673 1.00 78.88 106 ALA A CA 1
ATOM 790 C C . ALA A 1 106 ? 6.170 -7.423 -8.018 1.00 78.88 106 ALA A C 1
ATOM 792 O O . ALA A 1 106 ? 5.083 -6.896 -7.772 1.00 78.88 106 ALA A O 1
ATOM 793 N N . LEU A 1 107 ? 7.161 -6.780 -8.638 1.00 79.75 107 LEU A N 1
ATOM 794 C CA . LEU A 1 107 ? 6.986 -5.510 -9.339 1.00 79.75 107 LEU A CA 1
ATOM 795 C C . LEU A 1 107 ? 6.634 -5.812 -10.797 1.00 79.75 107 LEU A C 1
ATOM 797 O O . LEU A 1 107 ? 7.411 -6.449 -11.504 1.00 79.75 107 LEU A O 1
ATOM 801 N N . HIS A 1 108 ? 5.460 -5.368 -11.241 1.00 82.75 108 HIS A N 1
ATOM 802 C CA . HIS A 1 108 ? 5.005 -5.554 -12.616 1.00 82.75 108 HIS A CA 1
ATOM 803 C C . HIS A 1 108 ? 5.217 -4.263 -13.412 1.00 82.75 108 HIS A C 1
ATOM 805 O O . HIS A 1 108 ? 4.549 -3.260 -13.161 1.00 82.75 108 HIS A O 1
ATOM 811 N N . ILE A 1 109 ? 6.160 -4.289 -14.356 1.00 81.19 109 ILE A N 1
ATOM 812 C CA . ILE A 1 109 ? 6.494 -3.147 -15.212 1.00 81.19 109 ILE A CA 1
ATOM 813 C C . ILE A 1 109 ? 5.925 -3.408 -16.605 1.00 81.19 109 ILE A C 1
ATOM 815 O O . ILE A 1 109 ? 6.316 -4.365 -17.268 1.00 81.19 109 ILE A O 1
ATOM 819 N N . VAL A 1 110 ? 5.017 -2.540 -17.052 1.00 83.94 110 VAL A N 1
ATOM 820 C CA . VAL A 1 110 ? 4.375 -2.635 -18.368 1.00 83.94 110 VAL A CA 1
ATOM 821 C C . VAL A 1 110 ? 4.927 -1.538 -19.271 1.00 83.94 110 VAL A C 1
ATOM 823 O O . VAL A 1 110 ? 4.839 -0.353 -18.945 1.00 83.94 110 VAL A O 1
ATOM 826 N N . GLY A 1 111 ? 5.521 -1.940 -20.395 1.00 78.81 111 GLY A N 1
ATOM 827 C CA . GLY A 1 111 ? 5.992 -1.020 -21.428 1.00 78.81 111 GLY A CA 1
ATOM 828 C C . GLY A 1 111 ? 4.855 -0.532 -22.339 1.00 78.81 111 GLY A C 1
ATOM 829 O O . GLY A 1 111 ? 3.797 -1.158 -22.397 1.00 78.81 111 GLY A O 1
ATOM 830 N N . PRO A 1 112 ? 5.043 0.581 -23.069 1.00 78.75 112 PRO A N 1
ATOM 831 C CA . PRO A 1 112 ? 4.098 1.009 -24.100 1.00 78.75 112 PRO A CA 1
ATOM 832 C C . PRO A 1 112 ? 4.098 0.048 -25.310 1.00 78.75 112 PRO A C 1
ATOM 834 O O . PRO A 1 112 ? 5.032 -0.741 -25.465 1.00 78.75 112 PRO A O 1
ATOM 837 N N . PRO A 1 113 ? 3.105 0.131 -26.217 1.00 78.94 113 PRO A N 1
ATOM 838 C CA . PRO A 1 113 ? 3.082 -0.677 -27.437 1.00 78.94 113 PRO A CA 1
ATOM 839 C C . PRO A 1 113 ? 4.386 -0.571 -28.241 1.00 78.94 113 PRO A C 1
ATOM 841 O O . PRO A 1 113 ? 4.914 0.525 -28.444 1.00 78.94 113 PRO A O 1
ATOM 844 N N . GLY A 1 114 ? 4.910 -1.714 -28.688 1.00 75.75 114 GLY A N 1
ATOM 845 C CA . GLY A 1 114 ? 6.186 -1.804 -29.409 1.00 75.75 114 GLY A CA 1
ATOM 846 C C . GLY A 1 114 ? 7.439 -1.733 -28.527 1.00 75.75 114 GLY A C 1
ATOM 847 O O . GLY A 1 114 ? 8.549 -1.814 -29.053 1.00 75.75 114 GLY A O 1
ATOM 848 N N . PHE A 1 115 ? 7.294 -1.603 -27.206 1.00 76.12 115 PHE A N 1
ATOM 849 C CA . PHE A 1 115 ? 8.396 -1.731 -26.259 1.00 76.12 115 PHE A CA 1
ATOM 850 C C . PHE A 1 115 ? 8.589 -3.196 -25.864 1.00 76.12 115 PHE A C 1
ATOM 852 O O . PHE A 1 115 ? 7.646 -3.872 -25.461 1.00 76.12 115 PHE A O 1
ATOM 859 N N . SER A 1 116 ? 9.828 -3.674 -25.926 1.00 76.38 116 SER A N 1
ATOM 860 C CA . SER A 1 116 ? 10.192 -5.021 -25.493 1.00 76.38 116 SER A CA 1
ATOM 861 C C . SER A 1 116 ? 11.374 -4.962 -24.539 1.00 76.38 116 SER A C 1
ATOM 863 O O . SER A 1 116 ? 12.386 -4.327 -24.842 1.00 76.38 116 SER A O 1
ATOM 865 N N . PHE A 1 117 ? 11.270 -5.670 -23.420 1.00 76.81 117 PHE A N 1
ATOM 866 C CA . PHE A 1 117 ? 12.426 -5.952 -22.580 1.00 76.81 117 PHE A CA 1
ATOM 867 C C . PHE A 1 117 ? 13.296 -7.035 -23.226 1.00 76.81 117 PHE A C 1
ATOM 869 O O . PHE A 1 117 ? 12.808 -7.865 -23.994 1.00 76.81 117 PHE A O 1
ATOM 876 N N . GLN A 1 118 ? 14.592 -7.023 -22.914 1.00 75.06 118 GLN A N 1
ATOM 877 C CA . GLN A 1 118 ? 15.488 -8.102 -23.310 1.00 75.06 118 GLN A CA 1
ATOM 878 C C . GLN A 1 118 ? 15.056 -9.409 -22.628 1.00 75.06 118 GLN A C 1
ATOM 880 O O . GLN A 1 118 ? 14.847 -9.433 -21.417 1.00 75.06 118 GLN A O 1
ATOM 885 N N . ASP A 1 119 ? 14.952 -10.485 -23.407 1.00 75.75 119 ASP A N 1
ATOM 886 C CA . ASP A 1 119 ? 14.661 -11.838 -22.930 1.00 75.75 119 ASP A CA 1
ATOM 887 C C . ASP A 1 119 ? 15.859 -12.755 -23.261 1.00 75.75 119 ASP A C 1
ATOM 889 O O . ASP A 1 119 ? 16.274 -12.798 -24.427 1.00 75.75 119 ASP A O 1
ATOM 893 N N . PRO A 1 120 ? 16.475 -13.453 -22.284 1.00 72.25 120 PRO A N 1
ATOM 894 C CA . PRO A 1 120 ? 16.165 -13.455 -20.850 1.00 72.25 120 PRO A CA 1
ATOM 895 C C . PRO A 1 120 ? 16.568 -12.158 -20.142 1.00 72.25 120 PRO A C 1
ATOM 897 O O . PRO A 1 120 ? 17.595 -11.555 -20.461 1.00 72.25 120 PRO A O 1
ATOM 900 N N . CYS A 1 121 ? 15.777 -11.772 -19.138 1.00 76.44 121 CYS A N 1
ATOM 901 C CA . CYS A 1 121 ? 16.121 -10.695 -18.216 1.00 76.44 121 CYS A CA 1
ATOM 902 C C . CYS A 1 121 ? 16.693 -11.251 -16.909 1.00 76.44 121 CYS A C 1
ATOM 904 O O . CYS A 1 121 ? 16.264 -12.295 -16.413 1.00 76.44 121 CYS A O 1
ATOM 906 N N . TYR A 1 122 ? 17.659 -10.532 -16.341 1.00 78.31 122 TYR A N 1
ATOM 907 C CA . TYR A 1 122 ? 18.295 -10.880 -15.076 1.00 78.31 122 TYR A CA 1
ATOM 908 C C . TYR A 1 122 ? 18.190 -9.688 -14.126 1.00 78.31 122 TYR A C 1
ATOM 910 O O . TYR A 1 122 ? 18.490 -8.569 -14.545 1.00 78.31 122 TYR A O 1
ATOM 918 N N . PRO A 1 123 ? 17.739 -9.894 -12.878 1.00 77.44 123 PRO A N 1
ATOM 919 C CA . PRO A 1 123 ? 17.769 -8.836 -11.883 1.00 77.44 123 PRO A CA 1
ATOM 920 C C . PRO A 1 123 ? 19.230 -8.524 -11.542 1.00 77.44 123 PRO A C 1
ATOM 922 O O . PRO A 1 123 ? 19.980 -9.431 -11.183 1.00 77.44 123 PRO A O 1
ATOM 925 N N . ASP A 1 124 ? 19.620 -7.257 -11.657 1.00 75.50 124 ASP A N 1
ATOM 926 C CA . ASP A 1 124 ? 20.962 -6.784 -11.316 1.00 75.50 124 ASP A CA 1
ATOM 927 C C . ASP A 1 124 ? 20.884 -5.491 -10.496 1.00 75.50 124 ASP A C 1
ATOM 929 O O . ASP A 1 124 ? 19.907 -4.740 -10.591 1.00 75.50 124 ASP A O 1
ATOM 933 N N . VAL A 1 125 ? 21.889 -5.267 -9.654 1.00 72.75 125 VAL A N 1
ATOM 934 C CA . VAL A 1 125 ? 22.026 -4.057 -8.833 1.00 72.75 125 VAL A CA 1
ATOM 935 C C . VAL A 1 125 ? 22.787 -3.020 -9.656 1.00 72.75 125 VAL A C 1
ATOM 937 O O . VAL A 1 125 ? 23.853 -3.315 -10.187 1.00 72.75 125 VAL A O 1
ATOM 940 N N . GLU A 1 126 ? 22.271 -1.794 -9.750 1.00 67.31 126 GLU A N 1
ATOM 941 C CA . GLU A 1 126 ? 23.039 -0.688 -10.333 1.00 67.31 126 GLU A CA 1
ATOM 942 C C . GLU A 1 126 ? 24.168 -0.255 -9.377 1.00 67.31 126 GLU A C 1
ATOM 944 O O . GLU A 1 126 ? 24.018 -0.299 -8.153 1.00 67.31 126 GLU A O 1
ATOM 949 N N . ASP A 1 127 ? 25.304 0.185 -9.921 1.00 72.94 127 ASP A N 1
ATOM 950 C CA . ASP A 1 127 ? 26.446 0.629 -9.119 1.00 72.94 127 ASP A CA 1
ATOM 951 C C . ASP A 1 127 ? 26.041 1.703 -8.089 1.00 72.94 127 ASP A C 1
ATOM 953 O O . ASP A 1 127 ? 25.479 2.745 -8.426 1.00 72.94 127 ASP A O 1
ATOM 957 N N . GLY A 1 128 ? 26.371 1.464 -6.816 1.00 72.50 128 GLY A N 1
ATOM 958 C CA . GLY A 1 128 ? 26.085 2.388 -5.712 1.00 72.50 128 GLY A CA 1
ATOM 959 C C . GLY A 1 128 ? 24.791 2.115 -4.936 1.00 72.50 128 GLY A C 1
ATOM 960 O O . GLY A 1 128 ? 24.510 2.856 -3.994 1.00 72.50 128 GLY A O 1
ATOM 961 N N . TYR A 1 129 ? 24.045 1.060 -5.276 1.00 71.69 129 TYR A N 1
ATOM 962 C CA . TYR A 1 129 ? 22.858 0.617 -4.537 1.00 71.69 129 TYR A CA 1
ATOM 963 C C . TYR A 1 129 ? 23.113 -0.640 -3.689 1.00 71.69 129 TYR A C 1
ATOM 965 O O . TYR A 1 129 ? 24.088 -1.368 -3.886 1.00 71.69 129 TYR A O 1
ATOM 973 N N . ASP A 1 130 ? 22.229 -0.874 -2.713 1.00 78.06 130 ASP A N 1
ATOM 974 C CA . ASP A 1 130 ? 22.275 -2.044 -1.833 1.00 78.06 130 ASP A CA 1
ATOM 975 C C . ASP A 1 130 ? 22.000 -3.354 -2.590 1.00 78.06 130 ASP A C 1
ATOM 977 O O . ASP A 1 130 ? 21.361 -3.385 -3.643 1.00 78.06 130 ASP A O 1
ATOM 981 N N . VAL A 1 131 ? 22.458 -4.468 -2.011 1.00 76.25 131 VAL A N 1
ATOM 982 C CA . VAL A 1 131 ? 22.226 -5.814 -2.549 1.00 76.25 131 VAL A CA 1
ATOM 983 C C . VAL A 1 131 ? 20.737 -6.135 -2.669 1.00 76.25 131 VAL A C 1
ATOM 985 O O . VAL A 1 131 ? 19.956 -5.963 -1.731 1.00 76.25 131 VAL A O 1
ATOM 988 N N . LEU A 1 132 ? 20.364 -6.677 -3.825 1.00 72.44 132 LEU A N 1
ATOM 989 C CA . LEU A 1 132 ? 19.020 -7.175 -4.074 1.00 72.44 132 LEU A CA 1
ATOM 990 C C . LEU A 1 132 ? 18.662 -8.352 -3.134 1.00 72.44 132 LEU A C 1
ATOM 992 O O . LEU A 1 132 ? 19.532 -9.162 -2.795 1.00 72.44 132 LEU A O 1
ATOM 996 N N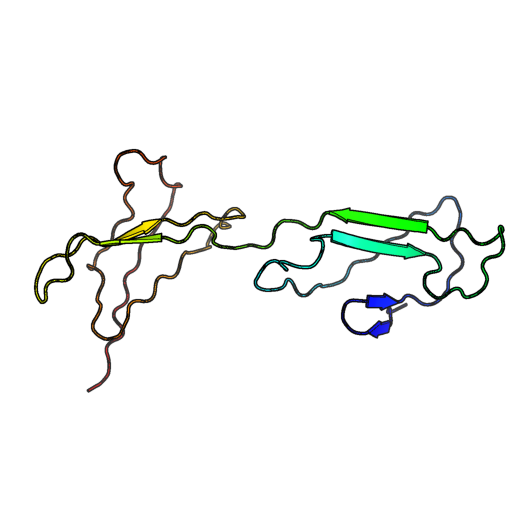 . PRO A 1 133 ? 17.380 -8.492 -2.736 1.00 72.38 133 PRO A N 1
ATOM 997 C CA . PRO A 1 133 ? 16.893 -9.653 -1.996 1.00 72.38 133 PRO A CA 1
ATOM 998 C C . PRO A 1 133 ? 17.245 -10.994 -2.655 1.00 72.38 133 PRO A C 1
ATOM 1000 O O . PRO A 1 133 ? 17.304 -11.120 -3.878 1.00 72.38 133 PRO A O 1
ATOM 1003 N N . ALA A 1 134 ? 17.419 -12.036 -1.840 1.00 70.75 134 ALA A N 1
ATOM 1004 C CA . ALA A 1 134 ? 17.572 -13.393 -2.354 1.00 70.75 134 ALA A CA 1
ATOM 1005 C C . ALA A 1 134 ? 16.291 -13.857 -3.081 1.00 70.75 134 ALA A C 1
ATOM 1007 O O . ALA A 1 134 ? 15.185 -13.490 -2.690 1.00 70.75 134 ALA A O 1
ATOM 1008 N N . ASN A 1 135 ? 16.446 -14.717 -4.094 1.00 73.44 135 ASN A N 1
ATOM 1009 C CA . ASN A 1 135 ? 15.358 -15.329 -4.879 1.00 73.44 135 ASN A CA 1
ATOM 1010 C C . ASN A 1 135 ? 14.547 -14.376 -5.772 1.00 73.44 135 ASN A C 1
ATOM 1012 O O . ASN A 1 135 ? 13.399 -14.676 -6.106 1.00 73.44 135 ASN A O 1
ATOM 1016 N N . LEU A 1 136 ? 15.126 -13.256 -6.205 1.00 76.25 136 LEU A N 1
ATOM 1017 C CA . LEU A 1 136 ? 14.502 -12.476 -7.267 1.00 76.25 136 LEU A CA 1
ATOM 1018 C C . LEU A 1 136 ? 14.507 -13.251 -8.580 1.00 76.25 136 LEU A C 1
ATOM 1020 O O . LEU A 1 136 ? 15.499 -13.865 -8.970 1.00 76.25 136 LEU A O 1
ATOM 1024 N N . SER A 1 137 ? 13.385 -13.170 -9.281 1.00 81.50 137 SER A N 1
ATOM 1025 C CA . SER A 1 137 ? 13.262 -13.625 -10.656 1.00 81.50 137 SER A CA 1
ATOM 1026 C C . SER A 1 137 ? 12.789 -12.456 -11.503 1.00 81.50 137 SER A C 1
ATOM 1028 O O . SER A 1 137 ? 12.007 -11.622 -11.049 1.00 81.50 137 SER A O 1
ATOM 1030 N N . CYS A 1 138 ? 13.295 -12.384 -12.727 1.00 79.50 138 CYS A N 1
ATOM 1031 C CA . CYS A 1 138 ? 12.801 -11.462 -13.730 1.00 79.50 138 CYS A CA 1
ATOM 1032 C C . CYS A 1 138 ? 12.138 -12.282 -14.833 1.00 79.50 138 CYS A C 1
ATOM 1034 O O . CYS A 1 138 ? 12.666 -13.312 -15.250 1.00 79.50 138 CYS A O 1
ATOM 1036 N N . THR A 1 139 ? 10.958 -11.855 -15.274 1.00 79.75 139 THR A N 1
ATOM 1037 C CA . THR A 1 139 ? 10.279 -12.437 -16.434 1.00 79.75 139 THR A CA 1
ATOM 1038 C C . THR A 1 139 ? 9.834 -11.301 -17.338 1.00 79.75 139 THR A C 1
ATOM 1040 O O . THR A 1 139 ? 9.030 -10.466 -16.930 1.00 79.75 139 THR A O 1
ATOM 1043 N N . ALA A 1 140 ? 10.364 -11.269 -18.558 1.00 77.38 140 ALA A N 1
ATOM 1044 C CA . ALA A 1 140 ? 9.885 -10.391 -19.610 1.00 77.38 140 ALA A CA 1
ATOM 1045 C C . ALA A 1 140 ? 8.837 -11.151 -20.428 1.00 77.38 140 ALA A C 1
ATOM 1047 O O . ALA A 1 140 ? 9.092 -12.258 -20.894 1.00 77.38 140 ALA A O 1
ATOM 1048 N N . GLN A 1 141 ? 7.653 -10.569 -20.597 1.00 71.50 141 GLN A N 1
ATOM 1049 C CA . GLN A 1 141 ? 6.657 -11.064 -21.542 1.00 71.50 141 GLN A CA 1
ATOM 1050 C C . GLN A 1 141 ? 6.488 -10.016 -22.635 1.00 71.50 141 GLN A C 1
ATOM 1052 O O . GLN A 1 141 ? 6.351 -8.829 -22.347 1.00 71.50 141 GLN A O 1
ATOM 1057 N N . SER A 1 142 ? 6.546 -10.454 -23.891 1.00 67.00 142 SER A N 1
ATOM 1058 C CA . SER A 1 142 ? 6.119 -9.625 -25.011 1.00 67.00 142 SER A CA 1
ATOM 1059 C C . SER A 1 142 ? 4.636 -9.877 -25.243 1.00 67.00 142 SER A C 1
ATOM 1061 O O . SER A 1 142 ? 4.223 -11.016 -25.471 1.00 67.00 142 SER A O 1
ATOM 1063 N N . ASP A 1 143 ? 3.833 -8.817 -25.203 1.00 60.91 143 ASP A N 1
ATOM 1064 C CA . ASP A 1 143 ? 2.484 -8.888 -25.745 1.00 60.91 143 ASP A CA 1
ATOM 1065 C C . ASP A 1 143 ? 2.630 -9.014 -27.259 1.00 60.91 143 ASP A C 1
ATOM 1067 O O . ASP A 1 143 ? 2.969 -8.065 -27.967 1.00 60.91 143 ASP A O 1
ATOM 1071 N N . THR A 1 144 ? 2.460 -10.238 -27.758 1.00 53.34 144 THR A N 1
ATOM 1072 C CA . THR A 1 144 ? 2.364 -10.470 -29.194 1.00 53.34 144 THR A CA 1
ATOM 1073 C C . THR A 1 144 ? 1.037 -9.862 -29.629 1.00 53.34 144 THR A C 1
ATOM 1075 O O . THR A 1 144 ? -0.008 -10.500 -29.498 1.00 53.34 144 THR A O 1
ATOM 1078 N N . GLU A 1 145 ? 1.045 -8.611 -30.094 1.00 45.91 145 GLU A N 1
ATOM 1079 C CA . GLU A 1 145 ? -0.101 -8.082 -30.827 1.00 45.91 145 GLU A CA 1
ATOM 1080 C C . GLU A 1 145 ? -0.344 -9.015 -32.015 1.00 45.91 145 GLU A C 1
ATOM 1082 O O . GLU A 1 145 ? 0.488 -9.154 -32.913 1.00 45.91 145 GLU A O 1
ATOM 1087 N N . ALA A 1 146 ? -1.481 -9.709 -31.980 1.00 42.25 146 ALA A N 1
ATOM 1088 C CA . ALA A 1 146 ? -1.996 -10.413 -33.133 1.00 42.25 146 ALA A CA 1
ATOM 1089 C C . ALA A 1 146 ? -2.183 -9.397 -34.271 1.00 42.25 146 ALA A C 1
ATOM 1091 O O . ALA A 1 146 ? -2.959 -8.448 -34.150 1.00 42.25 146 ALA A O 1
ATOM 1092 N N . SER A 1 147 ? -1.474 -9.609 -35.374 1.00 36.09 147 SER A N 1
ATOM 1093 C CA . SER A 1 147 ? -1.800 -9.076 -36.697 1.00 36.09 147 SER A CA 1
ATOM 1094 C C . SER A 1 147 ? -1.732 -10.202 -37.710 1.00 36.09 147 SER A C 1
ATOM 1096 O O . SER A 1 147 ? -0.757 -10.985 -37.651 1.00 36.09 147 SER A O 1
#

Sequence (147 aa):
RVPTHSGNTLTWVSASYAASATYGFVTRIRVPDSPSLISSNAFFFEFGYDDTDVTSTQRSMAVSVEAPTIQALSNVAVSYTTSAISSVNTVSFHVETATFIPEGGALHIVGPPGFSFQDPCYPDVEDGYDVLPANLSCTAQSDTEAS

Secondary structure (DSSP, 8-state):
-PPEEETTEEEPPP----TT------------SS--SSS-SEEEEEESTT-----TT---EEEEEEPPPP--EEEEEEEES---TTS--PEEEEEEESS---TT------PPTT----SS----PPTTSPPPPTT------------

Radius of gyration: 25.12 Å; chains: 1; bounding box: 53×31×71 Å